Protein AF-A0A1Q5RFC5-F1 (afdb_monomer)

Nearest PDB structures (foldseek):
  3m4e-assembly1_A  TM=2.177E-01  e=5.949E+00  Staphylococcus aureus
  6klw-assembly1_F  TM=1.681E-01  e=2.573E+00  Clostridium perfringens

Mean predicted aligned error: 6.1 Å

Foldseek 3Di:
DDDDDDAADVDKDKDFAAAWDKDKDKAFWQFWDDDPPDDTGDGTDIDIDIDTDHGGWMKTWHHWAYWYDDDPDIGGIGTIFIWTACGPVCVVRPTPGPPD

Structure (mmCIF, N/CA/C/O backbone):
data_AF-A0A1Q5RFC5-F1
#
_entry.id   AF-A0A1Q5RFC5-F1
#
loop_
_atom_site.group_PDB
_atom_site.id
_atom_site.type_symbol
_atom_site.label_atom_id
_atom_site.label_alt_id
_atom_site.label_comp_id
_atom_site.label_asym_id
_atom_site.label_entity_id
_atom_site.label_seq_id
_atom_site.pdbx_PDB_ins_code
_atom_site.Cartn_x
_atom_site.Cartn_y
_atom_site.Cartn_z
_atom_site.occupancy
_atom_site.B_iso_or_equiv
_atom_site.auth_seq_id
_atom_site.auth_comp_id
_atom_site.auth_asym_id
_atom_site.auth_atom_id
_atom_site.pdbx_PDB_model_num
ATOM 1 N N . MET A 1 1 ? 6.245 -4.124 19.643 1.00 60.50 1 MET A N 1
ATOM 2 C CA . MET A 1 1 ? 5.053 -3.984 18.786 1.00 60.50 1 MET A CA 1
ATOM 3 C C . MET A 1 1 ? 5.107 -5.080 17.739 1.00 60.50 1 MET A C 1
ATOM 5 O O . MET A 1 1 ? 6.207 -5.402 17.305 1.00 60.50 1 MET A O 1
ATOM 9 N N . ALA A 1 2 ? 3.981 -5.714 17.420 1.00 77.94 2 ALA A N 1
ATOM 10 C CA . ALA A 1 2 ? 3.924 -6.681 16.326 1.00 77.94 2 ALA A CA 1
ATOM 11 C C . ALA A 1 2 ? 3.751 -5.920 15.003 1.00 77.94 2 ALA A C 1
ATOM 13 O O . ALA A 1 2 ? 2.982 -4.964 14.960 1.00 77.94 2 ALA A O 1
ATOM 14 N 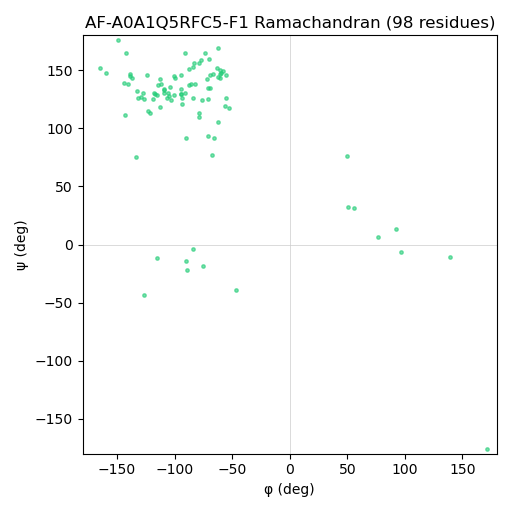N . THR A 1 3 ? 4.465 -6.331 13.957 1.00 89.12 3 THR A N 1
ATOM 15 C CA . THR A 1 3 ? 4.358 -5.747 12.614 1.00 89.12 3 THR A CA 1
ATOM 16 C C . THR A 1 3 ? 3.597 -6.711 11.715 1.00 89.12 3 THR A C 1
ATOM 18 O O . THR A 1 3 ? 3.937 -7.893 11.656 1.00 89.12 3 THR A O 1
ATOM 21 N N . THR A 1 4 ? 2.597 -6.199 11.002 1.00 93.56 4 THR A N 1
ATOM 22 C CA . THR A 1 4 ? 1.897 -6.925 9.938 1.00 93.56 4 THR A CA 1
ATOM 23 C C . THR A 1 4 ? 2.399 -6.398 8.599 1.00 93.56 4 THR A C 1
ATOM 25 O O . THR A 1 4 ? 2.348 -5.195 8.365 1.00 93.56 4 THR A O 1
ATOM 28 N N . GLN A 1 5 ? 2.902 -7.281 7.736 1.00 94.88 5 GLN A N 1
ATOM 29 C CA . GLN A 1 5 ? 3.470 -6.918 6.436 1.00 94.88 5 GLN A CA 1
ATOM 30 C C . GLN A 1 5 ? 2.588 -7.431 5.295 1.00 94.88 5 GLN A C 1
ATOM 32 O O . GLN A 1 5 ? 2.114 -8.567 5.336 1.00 94.88 5 GLN A O 1
ATOM 37 N N . PHE A 1 6 ? 2.412 -6.593 4.272 1.00 94.88 6 PHE A N 1
ATOM 38 C CA . PHE A 1 6 ? 1.701 -6.918 3.039 1.00 94.88 6 PHE A CA 1
ATOM 39 C C . PHE A 1 6 ? 2.642 -6.723 1.851 1.00 94.88 6 PHE A C 1
ATOM 41 O O . PHE A 1 6 ? 3.041 -5.599 1.550 1.00 94.88 6 PHE A O 1
ATOM 48 N N . ASP A 1 7 ? 2.996 -7.820 1.188 1.00 95.56 7 ASP A N 1
ATOM 49 C CA . ASP A 1 7 ? 3.860 -7.797 0.009 1.00 95.56 7 ASP A CA 1
ATOM 50 C C . ASP A 1 7 ? 3.048 -7.667 -1.286 1.00 95.56 7 ASP A C 1
ATOM 52 O O . ASP A 1 7 ? 1.834 -7.894 -1.324 1.00 95.56 7 ASP A O 1
ATOM 56 N N . TYR A 1 8 ? 3.736 -7.330 -2.378 1.00 95.38 8 TYR A N 1
ATOM 57 C CA . TYR A 1 8 ? 3.134 -7.266 -3.706 1.00 95.38 8 TYR A CA 1
ATOM 58 C C . TYR A 1 8 ? 2.480 -8.596 -4.102 1.00 95.38 8 TYR A C 1
ATOM 60 O O . TYR A 1 8 ? 3.147 -9.621 -4.245 1.00 95.38 8 TYR A O 1
ATOM 68 N N . SER A 1 9 ? 1.169 -8.552 -4.343 1.00 95.94 9 SER A N 1
ATOM 69 C CA . SER A 1 9 ? 0.363 -9.695 -4.789 1.00 95.94 9 SER A CA 1
ATOM 70 C C . SER A 1 9 ? -0.226 -9.512 -6.194 1.00 95.94 9 SER A C 1
ATOM 72 O O . SER A 1 9 ? -0.757 -10.461 -6.769 1.00 95.94 9 SER A O 1
ATOM 74 N N . GLY A 1 10 ? -0.158 -8.296 -6.751 1.00 94.69 10 GLY A N 1
ATOM 75 C CA . GLY A 1 10 ? -0.869 -7.918 -7.976 1.00 94.69 10 GLY A CA 1
ATOM 76 C C . GLY A 1 10 ? -2.370 -7.658 -7.787 1.00 94.69 10 GLY A C 1
ATOM 77 O O . GLY A 1 10 ? -3.069 -7.456 -8.778 1.00 94.69 10 GLY A O 1
ATOM 78 N N . ALA A 1 11 ? -2.872 -7.655 -6.548 1.00 95.88 11 ALA A N 1
ATOM 79 C CA . ALA A 1 11 ? -4.271 -7.393 -6.223 1.00 95.88 11 ALA A CA 1
ATOM 80 C C . ALA A 1 11 ? -4.413 -6.569 -4.934 1.00 95.88 11 ALA A C 1
ATOM 82 O O . ALA A 1 11 ? -3.477 -6.455 -4.143 1.00 95.88 11 ALA A O 1
ATOM 83 N N . ILE A 1 12 ? -5.609 -6.018 -4.720 1.00 95.62 12 ILE A N 1
ATOM 84 C CA . ILE A 1 12 ? -5.980 -5.379 -3.453 1.00 95.62 12 ILE A CA 1
ATOM 85 C C . ILE A 1 12 ? -6.151 -6.467 -2.387 1.00 95.62 12 ILE A C 1
ATOM 87 O O . ILE A 1 12 ? -6.772 -7.504 -2.635 1.00 95.62 12 ILE A O 1
ATOM 91 N N . VAL A 1 13 ? -5.596 -6.223 -1.204 1.00 96.00 13 VAL A N 1
ATOM 92 C CA . VAL A 1 13 ? -5.733 -7.069 -0.019 1.00 96.00 13 VAL A CA 1
ATOM 93 C C . VAL A 1 13 ? -6.618 -6.356 0.993 1.00 96.00 13 VAL A C 1
ATOM 95 O O . VAL A 1 13 ? -6.367 -5.204 1.333 1.00 96.00 13 VAL A O 1
ATOM 98 N N . ASN A 1 14 ? -7.620 -7.064 1.508 1.00 94.94 14 ASN A N 1
ATOM 99 C CA . ASN A 1 14 ? -8.501 -6.548 2.550 1.00 94.94 14 ASN A CA 1
ATOM 100 C C . ASN A 1 14 ? -7.992 -6.981 3.925 1.00 94.94 14 ASN A C 1
ATOM 102 O O . ASN A 1 14 ? -7.691 -8.160 4.132 1.00 94.94 14 ASN A O 1
ATOM 106 N N . TYR A 1 15 ? -7.938 -6.048 4.869 1.00 93.19 15 TYR A N 1
ATOM 107 C CA . TYR A 1 15 ? -7.512 -6.302 6.240 1.00 93.19 15 TYR A CA 1
ATOM 108 C C . TYR A 1 15 ? -8.487 -5.693 7.243 1.00 93.19 15 TYR A C 1
ATOM 110 O O . TYR A 1 15 ? -8.747 -4.496 7.205 1.00 93.19 15 TYR A O 1
ATOM 118 N N . THR A 1 16 ? -8.987 -6.509 8.172 1.00 94.56 16 THR A N 1
ATOM 1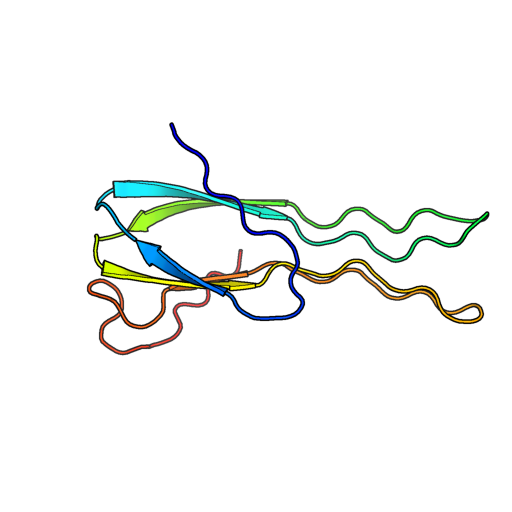19 C CA . THR A 1 16 ? -9.825 -6.036 9.278 1.00 94.56 16 THR A CA 1
ATOM 120 C C . THR A 1 16 ? -8.966 -5.771 10.509 1.00 94.56 16 THR A C 1
ATOM 122 O O . THR A 1 16 ? -8.178 -6.617 10.939 1.00 94.56 16 THR A O 1
ATOM 125 N N . VAL A 1 17 ? -9.127 -4.590 11.093 1.00 93.81 17 VAL A N 1
ATOM 126 C CA . VAL A 1 17 ? -8.412 -4.166 12.294 1.00 93.81 17 VAL A CA 1
ATOM 127 C C . VAL A 1 17 ? -8.922 -4.951 13.500 1.00 93.81 17 VAL A C 1
ATOM 129 O O . VAL A 1 17 ? -10.109 -4.943 13.815 1.00 93.81 17 VAL A O 1
ATOM 132 N N . GLN A 1 18 ? -8.014 -5.610 14.220 1.00 94.50 18 GLN A N 1
ATOM 133 C CA . GLN A 1 18 ? -8.382 -6.510 15.321 1.00 94.50 18 GLN A CA 1
ATOM 134 C C . GLN A 1 18 ? -8.488 -5.811 16.684 1.00 94.50 18 GLN A C 1
ATOM 136 O O . GLN A 1 18 ? -9.134 -6.332 17.592 1.00 94.50 18 GLN A O 1
ATOM 141 N N . ALA A 1 19 ? -7.842 -4.656 16.854 1.00 94.12 19 ALA A N 1
ATOM 142 C CA . ALA A 1 19 ? -7.815 -3.918 18.113 1.00 94.12 19 ALA A CA 1
ATOM 143 C C . ALA A 1 19 ? -7.844 -2.408 17.866 1.00 94.12 19 ALA A C 1
ATOM 145 O O . ALA A 1 19 ? -7.147 -1.912 16.986 1.00 94.12 19 ALA A O 1
ATOM 146 N N . THR A 1 20 ? -8.606 -1.670 18.669 1.00 95.38 20 THR A N 1
ATOM 147 C CA . THR A 1 20 ? -8.612 -0.204 18.609 1.00 95.38 20 THR A CA 1
ATOM 148 C C . THR A 1 20 ? -7.282 0.354 19.112 1.00 95.38 20 THR A C 1
ATOM 150 O O . THR A 1 20 ? -6.796 -0.068 20.164 1.00 95.38 20 THR A O 1
ATOM 153 N N . GLY A 1 21 ? -6.711 1.320 18.398 1.00 94.25 21 GLY A N 1
ATOM 154 C CA . GLY A 1 21 ? -5.462 1.965 18.792 1.00 94.25 21 GLY A CA 1
ATOM 155 C C . GLY A 1 21 ? -4.892 2.890 17.723 1.00 94.25 21 GLY A C 1
ATOM 156 O O . GLY A 1 21 ? -5.496 3.096 16.675 1.00 94.25 21 GLY A O 1
ATOM 157 N N . ILE A 1 22 ? -3.710 3.438 18.007 1.00 93.38 22 ILE A N 1
ATOM 158 C CA . ILE A 1 22 ? -2.914 4.194 17.035 1.00 93.38 22 ILE A CA 1
ATOM 159 C C . ILE A 1 22 ? -1.975 3.213 16.331 1.00 93.38 22 ILE A C 1
ATOM 161 O O . ILE A 1 22 ? -1.298 2.419 16.987 1.00 93.38 22 ILE A O 1
ATOM 165 N N . TYR A 1 23 ? -1.967 3.267 15.006 1.00 92.06 23 TYR A N 1
ATOM 166 C CA . TYR A 1 23 ? -1.183 2.421 14.122 1.00 92.06 23 TYR A CA 1
ATOM 167 C C . TYR A 1 23 ? -0.192 3.273 13.337 1.00 92.06 23 TYR A C 1
ATOM 169 O O . TYR A 1 23 ? -0.587 4.241 12.688 1.00 92.06 23 TYR A O 1
ATOM 177 N N . ASP A 1 24 ? 1.072 2.859 13.353 1.00 93.50 24 ASP A N 1
ATOM 178 C CA . ASP A 1 24 ? 2.081 3.328 12.409 1.00 93.50 24 ASP A CA 1
ATOM 1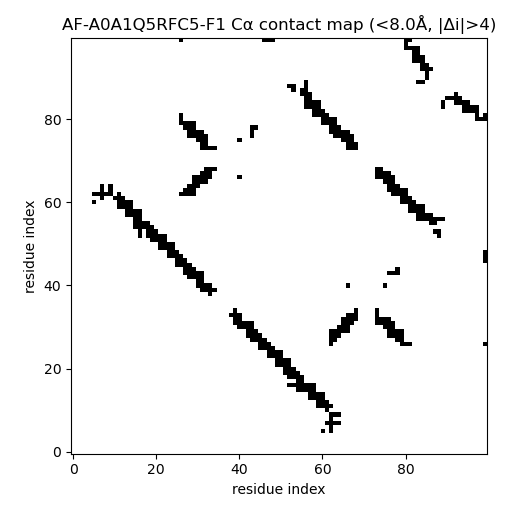79 C C . ASP A 1 24 ? 1.887 2.597 11.079 1.00 93.50 24 ASP A C 1
ATOM 181 O O . ASP A 1 24 ? 2.089 1.380 10.990 1.00 93.50 24 ASP A O 1
ATOM 185 N N . ILE A 1 25 ? 1.499 3.329 10.039 1.00 92.81 25 ILE A N 1
ATOM 186 C CA . ILE A 1 25 ? 1.428 2.810 8.676 1.00 92.81 25 ILE A CA 1
ATOM 187 C C . ILE A 1 25 ? 2.653 3.271 7.911 1.00 92.81 25 ILE A C 1
ATOM 189 O O . ILE A 1 25 ? 2.951 4.460 7.864 1.00 92.81 25 ILE A O 1
ATOM 193 N N . VAL A 1 26 ? 3.333 2.316 7.278 1.00 93.88 26 VAL A N 1
ATOM 194 C CA . VAL A 1 26 ? 4.454 2.573 6.375 1.00 93.88 26 VAL A CA 1
ATOM 195 C C . VAL A 1 26 ? 4.172 1.886 5.046 1.00 93.88 26 VAL A C 1
ATOM 197 O O . VAL A 1 26 ? 3.916 0.682 5.002 1.00 93.88 26 VAL A O 1
ATOM 200 N N . ALA A 1 27 ? 4.213 2.656 3.965 1.00 92.69 27 ALA A N 1
ATOM 201 C CA . ALA A 1 27 ? 4.010 2.194 2.604 1.00 92.69 27 ALA A CA 1
ATOM 202 C C . ALA A 1 27 ? 5.276 2.440 1.778 1.00 92.69 27 ALA A C 1
ATOM 204 O O . ALA A 1 27 ? 5.816 3.546 1.747 1.00 92.69 27 ALA A O 1
ATOM 205 N N . PHE A 1 28 ? 5.722 1.404 1.072 1.00 94.38 28 PHE A N 1
ATOM 206 C CA . PHE A 1 28 ? 6.867 1.473 0.170 1.00 94.38 28 PHE A CA 1
ATOM 207 C C . PHE A 1 28 ? 6.388 1.293 -1.265 1.00 94.38 28 PHE A C 1
ATOM 209 O O . PHE A 1 28 ? 5.838 0.249 -1.612 1.00 94.38 28 PHE A O 1
ATOM 216 N N . GLY A 1 29 ? 6.591 2.299 -2.105 1.00 93.94 29 GLY A N 1
ATOM 217 C CA . GLY A 1 29 ? 6.502 2.167 -3.550 1.00 93.94 29 GLY A CA 1
ATOM 218 C C . GLY A 1 29 ? 7.565 1.201 -4.065 1.00 93.94 29 GLY A C 1
ATOM 219 O O . GLY A 1 29 ? 8.639 1.039 -3.483 1.00 93.94 29 GLY A O 1
ATOM 220 N N . ALA A 1 30 ? 7.269 0.557 -5.183 1.00 95.06 30 ALA A N 1
ATOM 221 C CA . ALA A 1 30 ? 8.171 -0.401 -5.785 1.00 95.06 30 ALA A CA 1
ATOM 222 C C . ALA A 1 30 ? 9.241 0.271 -6.646 1.00 95.06 30 ALA A C 1
ATOM 224 O O . ALA A 1 30 ? 9.079 1.370 -7.178 1.00 95.06 30 ALA A O 1
ATOM 225 N N . GLN A 1 31 ? 10.345 -0.445 -6.810 1.00 94.31 31 GLN A N 1
ATOM 226 C CA . GLN A 1 31 ? 11.452 -0.037 -7.653 1.00 94.31 31 GLN A CA 1
ATOM 227 C C . GLN A 1 31 ? 11.066 -0.024 -9.141 1.00 94.31 31 GLN A C 1
ATOM 229 O O . GLN A 1 31 ? 10.304 -0.874 -9.605 1.00 94.31 31 GLN A O 1
ATOM 234 N N . GLY A 1 32 ? 11.643 0.902 -9.910 1.00 93.62 32 GLY A N 1
ATOM 235 C CA . GLY A 1 32 ? 11.614 0.840 -11.375 1.00 93.62 32 GLY A CA 1
ATOM 236 C C . GLY A 1 32 ? 12.324 -0.393 -11.947 1.00 93.62 32 GLY A C 1
ATOM 237 O O . GLY A 1 32 ? 13.038 -1.106 -11.242 1.00 93.62 32 GLY A O 1
ATOM 238 N N . ALA A 1 33 ? 12.150 -0.634 -13.246 1.00 92.56 33 ALA A N 1
ATOM 239 C CA . ALA A 1 33 ? 12.703 -1.813 -13.901 1.00 92.56 33 ALA A CA 1
ATOM 240 C C . ALA A 1 33 ? 14.234 -1.898 -13.814 1.00 92.56 33 ALA A C 1
ATOM 242 O O . ALA A 1 33 ? 14.947 -0.892 -13.839 1.00 92.56 33 ALA A O 1
ATOM 243 N N . GLN A 1 34 ? 14.745 -3.127 -13.747 1.00 87.88 34 GLN A N 1
ATOM 244 C CA . GLN A 1 34 ? 16.173 -3.417 -13.818 1.00 87.88 34 GLN A CA 1
ATOM 245 C C . GLN A 1 34 ? 16.501 -4.034 -15.177 1.00 87.88 34 GLN A C 1
ATOM 247 O O . GLN A 1 34 ? 15.929 -5.054 -15.571 1.00 87.88 34 GLN A O 1
ATOM 252 N N . ASN A 1 35 ? 17.459 -3.441 -15.883 1.00 81.06 35 ASN A N 1
ATOM 253 C CA . ASN A 1 35 ? 18.020 -4.037 -17.087 1.00 81.06 35 ASN A CA 1
ATOM 254 C C . ASN A 1 35 ? 19.279 -4.826 -16.700 1.00 81.06 35 ASN A C 1
ATOM 256 O O . ASN A 1 35 ? 20.153 -4.303 -16.002 1.00 81.06 35 ASN A O 1
ATOM 260 N N . THR A 1 36 ? 19.371 -6.086 -17.131 1.00 70.12 36 THR A N 1
ATOM 261 C CA . THR A 1 36 ? 20.497 -6.988 -16.853 1.00 70.12 36 THR A CA 1
ATOM 262 C C . THR A 1 36 ? 21.764 -6.503 -17.567 1.00 70.12 36 THR A C 1
ATOM 264 O O . THR A 1 36 ? 22.138 -7.031 -18.610 1.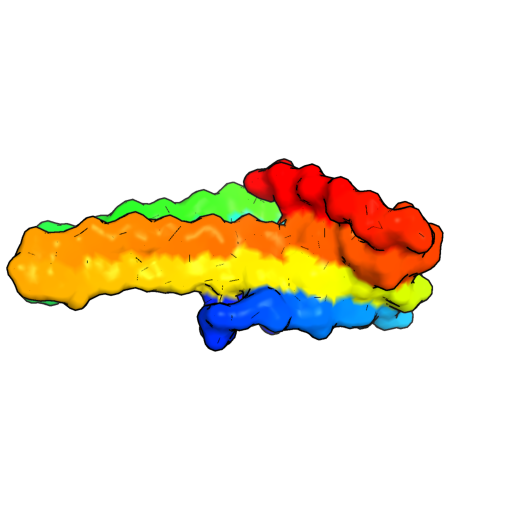00 70.12 36 THR A O 1
ATOM 267 N N . GLY A 1 37 ? 22.420 -5.474 -17.029 1.00 66.56 37 GLY A N 1
ATOM 268 C CA . GLY A 1 37 ? 23.736 -5.022 -17.488 1.00 66.56 37 GLY A CA 1
ATOM 269 C C . GLY A 1 37 ? 23.954 -3.513 -17.578 1.00 66.56 37 GLY A C 1
ATOM 270 O O . GLY A 1 37 ? 25.102 -3.113 -17.749 1.00 66.56 37 GLY A O 1
ATOM 271 N N . PHE A 1 38 ? 22.916 -2.674 -17.453 1.00 68.75 38 PHE A N 1
ATOM 272 C CA . PHE A 1 38 ? 23.051 -1.241 -17.773 1.00 68.75 38 PHE A CA 1
ATOM 273 C C . PHE A 1 38 ? 22.607 -0.284 -16.666 1.00 68.75 38 PHE A C 1
ATOM 275 O O . PHE A 1 38 ? 23.316 0.683 -16.396 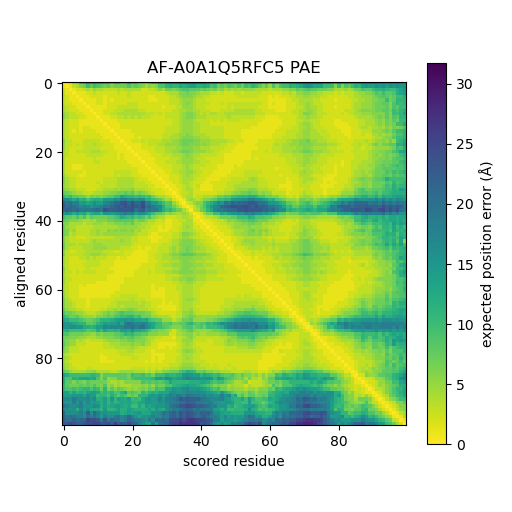1.00 68.75 38 PHE A O 1
ATOM 282 N N . ALA A 1 39 ? 21.475 -0.533 -16.005 1.00 76.56 39 ALA A N 1
ATOM 283 C CA . ALA A 1 39 ? 20.993 0.344 -14.944 1.00 76.56 39 ALA A CA 1
ATOM 284 C C . ALA A 1 39 ? 20.000 -0.362 -14.018 1.00 76.56 39 ALA A C 1
ATOM 286 O O . ALA A 1 39 ? 19.218 -1.223 -14.430 1.00 76.56 39 ALA A O 1
ATOM 287 N N . ILE A 1 40 ? 20.046 0.049 -12.756 1.00 86.62 40 ILE A N 1
ATOM 288 C CA . ILE A 1 40 ? 19.085 -0.306 -11.722 1.00 86.62 40 ILE A CA 1
ATOM 289 C C . ILE A 1 40 ? 18.031 0.807 -11.696 1.00 86.62 40 ILE A C 1
ATOM 291 O O . ILE A 1 40 ? 18.395 1.978 -11.575 1.00 86.62 40 ILE A O 1
ATOM 295 N N . GLY A 1 41 ? 16.747 0.458 -11.826 1.00 88.56 41 GLY A N 1
ATOM 296 C CA . GLY A 1 41 ? 15.652 1.420 -11.724 1.00 88.56 41 GLY A CA 1
ATOM 297 C C . GLY A 1 41 ? 15.657 2.143 -10.378 1.00 88.56 41 GLY A C 1
ATOM 298 O O . GLY A 1 41 ? 16.100 1.589 -9.367 1.00 88.56 41 GLY A O 1
ATOM 299 N N . GLY A 1 42 ? 15.179 3.391 -10.371 1.00 90.88 42 GLY A N 1
ATOM 300 C CA . GLY A 1 42 ? 15.128 4.201 -9.154 1.00 90.88 42 GLY A CA 1
ATOM 301 C C . GLY A 1 42 ? 14.350 3.498 -8.032 1.00 90.88 42 GLY A C 1
ATOM 302 O O . GLY A 1 42 ? 13.395 2.769 -8.331 1.00 90.88 42 GLY A O 1
ATOM 303 N N . PRO A 1 43 ? 14.756 3.681 -6.761 1.00 92.06 43 PRO A N 1
ATOM 304 C CA . PRO A 1 43 ? 13.994 3.167 -5.629 1.00 92.06 43 PRO A CA 1
ATOM 305 C C . PRO A 1 43 ? 12.595 3.793 -5.613 1.00 92.06 43 PRO A C 1
ATOM 307 O O . PRO A 1 43 ? 12.410 4.926 -6.065 1.00 92.06 43 PRO A O 1
ATOM 310 N N . GLY A 1 44 ? 11.614 3.052 -5.101 1.00 91.38 44 GLY A N 1
ATOM 311 C CA . GLY A 1 44 ? 10.282 3.602 -4.878 1.00 91.38 44 GLY A CA 1
ATOM 312 C C . GLY A 1 44 ? 10.246 4.544 -3.674 1.00 91.38 44 GLY A C 1
ATOM 313 O O . GLY A 1 44 ? 11.177 4.585 -2.868 1.00 91.38 44 GLY A O 1
ATOM 314 N N . ALA A 1 45 ? 9.174 5.327 -3.575 1.00 90.75 45 ALA A N 1
ATOM 315 C CA . ALA A 1 45 ? 8.969 6.251 -2.464 1.00 90.75 45 ALA A CA 1
ATOM 316 C C . ALA A 1 45 ? 8.629 5.497 -1.170 1.00 90.75 45 ALA A C 1
ATOM 318 O O . ALA A 1 45 ? 7.882 4.526 -1.204 1.00 90.75 45 ALA A O 1
ATOM 319 N N . GLU A 1 46 ? 9.134 5.965 -0.035 1.00 92.56 46 GLU A N 1
ATOM 320 C CA . GLU A 1 46 ? 8.684 5.538 1.291 1.00 92.56 46 GLU A CA 1
ATOM 321 C C . GLU A 1 46 ? 7.810 6.632 1.881 1.00 92.56 46 GLU A C 1
ATOM 323 O O . GLU A 1 46 ? 8.159 7.813 1.807 1.00 92.56 46 GLU A O 1
ATOM 328 N N . MET A 1 47 ? 6.685 6.241 2.469 1.00 89.12 47 MET A N 1
ATOM 329 C CA . MET A 1 47 ? 5.783 7.169 3.130 1.00 89.12 47 MET A CA 1
ATOM 330 C C . MET A 1 47 ? 5.252 6.532 4.408 1.00 89.12 47 MET A C 1
ATOM 332 O O . MET A 1 47 ? 4.943 5.340 4.437 1.00 89.12 47 MET A O 1
ATOM 336 N N . GLY A 1 48 ? 5.183 7.326 5.473 1.00 90.38 48 GLY A N 1
ATOM 337 C CA . GLY A 1 48 ? 4.802 6.864 6.799 1.00 90.38 48 GLY A CA 1
ATOM 338 C C . GLY A 1 48 ? 3.885 7.854 7.502 1.00 90.38 48 GLY A C 1
ATOM 339 O O . GLY A 1 48 ? 4.022 9.065 7.321 1.00 90.38 48 GLY A O 1
ATOM 340 N N . GLY A 1 49 ? 2.964 7.340 8.311 1.00 89.19 49 GLY A N 1
ATOM 341 C CA . GLY A 1 49 ? 2.047 8.152 9.100 1.00 89.19 49 GLY A CA 1
ATOM 342 C C . GLY A 1 49 ? 1.355 7.363 10.205 1.00 89.19 49 GLY A C 1
ATOM 343 O O . GLY A 1 49 ? 1.141 6.158 10.091 1.00 89.19 49 GLY A O 1
ATOM 344 N N . GLU A 1 50 ? 0.992 8.068 11.271 1.00 92.00 50 GLU A N 1
ATOM 345 C CA . GLU A 1 50 ? 0.178 7.531 12.358 1.00 92.00 50 GLU A CA 1
ATOM 346 C C . GLU A 1 50 ? -1.308 7.706 12.040 1.00 92.00 50 GLU A C 1
ATOM 348 O O . GLU A 1 50 ? -1.745 8.776 11.608 1.00 92.00 50 GLU A O 1
ATOM 353 N N . MET A 1 51 ? -2.107 6.678 12.312 1.00 87.75 51 MET A N 1
ATOM 354 C CA . MET A 1 51 ? -3.562 6.758 12.224 1.00 87.75 51 MET A CA 1
ATOM 355 C C . MET A 1 51 ? -4.241 6.081 13.410 1.00 87.75 51 MET A C 1
ATOM 357 O O . MET A 1 51 ? -3.793 5.044 13.891 1.00 87.75 51 MET A O 1
ATOM 361 N N . SER A 1 52 ? -5.345 6.655 13.883 1.00 91.25 52 SER A N 1
ATOM 362 C CA . SER A 1 52 ? -6.211 5.989 14.857 1.00 91.25 52 SER A CA 1
ATOM 363 C C . SER A 1 52 ? -7.175 5.076 14.110 1.00 91.25 52 SER A C 1
ATOM 365 O O . SER A 1 52 ? -7.872 5.549 13.218 1.00 91.25 52 SER A O 1
ATOM 367 N N . LEU A 1 53 ? -7.212 3.800 14.484 1.00 92.19 53 LEU A N 1
ATOM 368 C CA . LEU A 1 53 ? -8.119 2.800 13.926 1.00 92.19 53 LEU A CA 1
ATOM 369 C C . LEU A 1 53 ? -8.937 2.153 15.034 1.00 92.19 53 LEU A C 1
ATOM 371 O O . LEU A 1 53 ? -8.434 1.902 16.136 1.00 92.19 53 LEU A O 1
ATOM 375 N N . THR A 1 54 ? -10.176 1.819 14.714 1.00 94.44 54 THR A N 1
ATOM 376 C CA . THR A 1 54 ? -11.098 1.094 15.577 1.00 94.44 54 THR A CA 1
ATOM 377 C C . THR A 1 54 ? -11.140 -0.384 15.202 1.00 94.44 54 THR A C 1
ATOM 379 O O . THR A 1 54 ? -11.070 -0.769 14.037 1.00 94.44 54 THR A O 1
ATOM 382 N N . ALA A 1 55 ? -11.259 -1.262 16.202 1.00 94.38 55 ALA A N 1
ATOM 383 C CA . ALA A 1 55 ? -11.485 -2.681 15.949 1.00 94.38 55 ALA A CA 1
ATOM 384 C C . ALA A 1 55 ? -12.737 -2.880 15.072 1.00 94.38 55 ALA A C 1
ATOM 386 O O . ALA A 1 55 ? -13.824 -2.418 15.419 1.00 94.38 55 ALA A O 1
ATOM 387 N N . GLY A 1 56 ? -12.583 -3.596 13.960 1.00 93.75 56 GLY A N 1
ATOM 388 C CA . GLY A 1 56 ? -13.620 -3.791 12.948 1.00 93.75 56 GLY A CA 1
ATOM 389 C C . GLY A 1 56 ? -13.547 -2.837 11.754 1.00 93.75 56 GLY A C 1
ATOM 390 O O . GLY A 1 56 ? -14.298 -3.049 10.803 1.00 93.75 56 GLY A O 1
ATOM 391 N N . ASP A 1 57 ? -12.658 -1.840 11.760 1.00 92.81 57 ASP A N 1
ATOM 392 C CA . ASP A 1 57 ? -12.338 -1.083 10.546 1.00 92.81 57 ASP A CA 1
ATOM 393 C C . ASP A 1 57 ? -11.768 -2.009 9.472 1.00 92.81 57 ASP A C 1
ATOM 395 O O . ASP A 1 57 ? -11.005 -2.931 9.782 1.00 92.81 57 ASP A O 1
ATOM 399 N N . ASN A 1 58 ? -12.106 -1.750 8.208 1.00 92.19 58 ASN A N 1
ATOM 400 C CA . ASN A 1 58 ? -11.525 -2.463 7.079 1.00 92.19 58 ASN A CA 1
ATOM 401 C C . ASN A 1 58 ? -10.584 -1.551 6.292 1.00 92.19 58 ASN A C 1
ATOM 403 O O . ASN A 1 58 ? -10.903 -0.411 5.962 1.00 92.19 58 ASN A O 1
ATOM 407 N N . LEU A 1 59 ? -9.411 -2.087 5.979 1.00 92.62 59 LEU A N 1
ATOM 408 C CA . LEU A 1 59 ? -8.415 -1.460 5.131 1.00 92.62 59 LEU A CA 1
ATOM 409 C C . LEU A 1 59 ? -8.345 -2.194 3.796 1.00 92.62 59 LEU A C 1
ATOM 411 O O . LEU A 1 59 ? -8.225 -3.420 3.765 1.00 92.62 59 LEU A O 1
ATOM 415 N N . GLU A 1 60 ? -8.352 -1.433 2.710 1.00 93.38 60 GLU A N 1
ATOM 416 C CA . GLU A 1 60 ? -7.899 -1.874 1.396 1.00 93.38 60 GLU A CA 1
ATOM 417 C C . GLU A 1 60 ? -6.430 -1.495 1.230 1.00 93.38 60 GLU A C 1
ATOM 419 O O . GLU A 1 60 ? -6.050 -0.327 1.321 1.00 93.38 60 GLU A O 1
ATOM 424 N N . ILE A 1 61 ? -5.592 -2.501 1.004 1.00 93.94 61 ILE A N 1
ATOM 425 C CA . ILE A 1 61 ? -4.142 -2.361 0.916 1.00 93.94 61 ILE A CA 1
ATOM 426 C C . ILE A 1 61 ? -3.704 -2.805 -0.471 1.00 93.94 61 ILE A C 1
ATOM 428 O O . ILE A 1 61 ? -3.982 -3.925 -0.901 1.00 93.94 61 ILE A O 1
ATOM 432 N N . LEU A 1 62 ? -2.985 -1.934 -1.170 1.00 95.12 62 LEU A N 1
ATOM 433 C CA . LEU A 1 62 ? -2.386 -2.232 -2.461 1.00 95.12 62 LEU A CA 1
ATOM 434 C C . LEU A 1 62 ? -0.887 -1.976 -2.378 1.00 95.12 62 LEU A C 1
ATOM 436 O O . LEU A 1 62 ? -0.460 -0.836 -2.223 1.00 95.12 62 LEU A O 1
ATOM 440 N N . ALA A 1 63 ? -0.089 -3.029 -2.512 1.00 95.44 63 ALA A N 1
ATOM 441 C CA . ALA A 1 63 ? 1.353 -2.900 -2.665 1.00 95.44 63 ALA A CA 1
ATOM 442 C C . ALA A 1 63 ? 1.709 -2.692 -4.145 1.00 95.44 63 ALA A C 1
ATOM 444 O O . ALA A 1 63 ? 1.150 -3.349 -5.027 1.00 95.44 63 ALA A O 1
ATOM 445 N N . GLY A 1 64 ? 2.643 -1.784 -4.420 1.00 94.81 64 GLY A N 1
ATOM 446 C CA . GLY A 1 64 ? 3.162 -1.524 -5.758 1.00 94.81 64 GLY A CA 1
ATOM 447 C C . GLY A 1 64 ? 4.008 -2.680 -6.293 1.00 94.81 64 GLY A C 1
ATOM 448 O O . GLY A 1 64 ? 4.723 -3.347 -5.548 1.00 94.81 64 GLY A O 1
ATOM 449 N N . GLY A 1 65 ? 3.942 -2.914 -7.604 1.00 94.50 65 GLY A N 1
ATOM 450 C CA . GLY A 1 65 ? 4.768 -3.906 -8.298 1.00 94.50 65 GLY A CA 1
ATOM 451 C C . GLY A 1 65 ? 6.037 -3.296 -8.886 1.00 94.50 65 GLY A C 1
ATOM 452 O O . GLY A 1 65 ? 6.022 -2.147 -9.337 1.00 94.50 65 GLY A O 1
ATOM 453 N N . ALA A 1 66 ? 7.128 -4.065 -8.901 1.00 94.50 66 ALA A N 1
ATOM 454 C CA . ALA A 1 66 ? 8.371 -3.644 -9.543 1.00 94.50 66 ALA A CA 1
ATOM 455 C C . ALA A 1 66 ? 8.168 -3.391 -11.046 1.00 94.50 66 ALA A C 1
ATOM 457 O O . ALA A 1 66 ? 7.368 -4.060 -11.706 1.00 94.50 66 ALA A O 1
ATOM 458 N N . GLY A 1 67 ? 8.904 -2.418 -11.582 1.00 92.94 67 GLY A N 1
ATOM 459 C CA . GLY A 1 67 ? 8.887 -2.119 -13.008 1.00 92.94 67 GLY A CA 1
ATOM 460 C C . GLY A 1 67 ? 9.396 -3.299 -13.838 1.00 92.94 67 GLY A C 1
ATOM 461 O O . GLY A 1 67 ? 10.324 -4.005 -13.446 1.00 92.94 67 GLY A O 1
ATOM 462 N N . GLN A 1 68 ? 8.804 -3.493 -15.014 1.00 90.31 68 GLN A N 1
ATOM 463 C CA . GLN A 1 68 ? 9.133 -4.608 -15.902 1.00 90.31 68 GLN A CA 1
ATOM 464 C C . GLN A 1 68 ? 10.062 -4.172 -17.038 1.00 90.31 68 GLN A C 1
ATOM 466 O O . GLN A 1 68 ? 9.935 -3.068 -17.571 1.00 90.31 68 GLN A O 1
ATOM 471 N N . THR A 1 69 ? 10.959 -5.071 -17.441 1.00 87.44 69 THR A N 1
ATOM 472 C CA . THR A 1 69 ? 11.856 -4.893 -18.593 1.00 87.44 69 THR A CA 1
ATOM 473 C C . THR A 1 69 ? 11.362 -5.747 -19.757 1.00 87.44 69 THR A C 1
ATOM 475 O O . THR A 1 69 ? 11.179 -6.954 -19.602 1.00 87.44 69 THR A O 1
ATOM 478 N N . ALA A 1 70 ? 11.183 -5.151 -20.937 1.00 82.69 70 ALA A N 1
ATOM 479 C CA . ALA A 1 70 ? 10.801 -5.879 -22.146 1.00 82.69 70 ALA A CA 1
ATOM 480 C C . ALA A 1 70 ? 11.491 -5.304 -23.390 1.00 82.69 70 ALA A C 1
ATOM 482 O O . ALA A 1 70 ? 11.187 -4.197 -23.818 1.00 82.69 70 ALA A O 1
ATOM 483 N N . GLY A 1 71 ? 12.412 -6.067 -23.992 1.00 72.06 71 GLY A N 1
ATOM 484 C CA . GLY A 1 71 ? 12.929 -5.799 -25.344 1.00 72.06 71 GLY A CA 1
ATOM 485 C C . GLY A 1 71 ? 13.545 -4.411 -25.580 1.00 72.06 71 GLY A C 1
ATOM 486 O O . GLY A 1 71 ? 13.449 -3.906 -26.693 1.00 72.06 71 GLY A O 1
ATOM 487 N N . GLY A 1 72 ? 14.151 -3.793 -24.559 1.00 73.44 72 GLY A N 1
ATOM 488 C CA . GLY A 1 72 ? 14.702 -2.429 -24.635 1.00 73.44 72 GLY A CA 1
ATOM 489 C C . GLY A 1 72 ? 13.735 -1.322 -24.203 1.00 73.44 72 GLY A C 1
ATOM 490 O O . GLY A 1 72 ? 13.983 -0.157 -24.488 1.00 73.44 72 GLY A O 1
ATOM 491 N N . SER A 1 73 ? 12.620 -1.680 -23.564 1.00 80.19 73 SER A N 1
ATOM 492 C CA . SER A 1 73 ? 11.740 -0.761 -22.840 1.00 80.19 73 SER A CA 1
ATOM 493 C C . SER A 1 73 ? 11.749 -1.084 -21.349 1.00 80.19 73 SER A C 1
ATOM 495 O O . SER A 1 73 ? 11.661 -2.252 -20.955 1.00 80.19 73 SER A O 1
ATOM 497 N N . GLU A 1 74 ? 11.814 -0.041 -20.531 1.00 87.12 74 GLU A N 1
ATOM 498 C CA . GLU A 1 74 ? 11.797 -0.110 -19.074 1.00 87.12 74 GLU A CA 1
ATOM 499 C C . GLU A 1 74 ? 10.538 0.561 -18.510 1.00 87.12 74 GLU A C 1
ATOM 501 O O . GLU A 1 74 ? 10.216 1.703 -18.840 1.00 87.12 74 GLU A O 1
ATOM 506 N N . GLY A 1 75 ? 9.817 -0.150 -17.641 1.00 89.75 75 GLY A N 1
ATOM 507 C CA . GLY A 1 75 ? 8.685 0.393 -16.892 1.00 89.75 75 GLY A CA 1
ATOM 508 C C . GLY A 1 75 ? 9.097 1.053 -15.571 1.00 89.75 75 GLY A C 1
ATOM 509 O O . GLY A 1 75 ? 10.064 0.646 -14.922 1.00 89.75 75 GLY A O 1
ATOM 510 N N . GLY A 1 76 ? 8.322 2.049 -15.134 1.00 91.56 76 GLY A N 1
ATOM 511 C CA . GLY A 1 76 ? 8.387 2.560 -13.761 1.00 91.56 76 GLY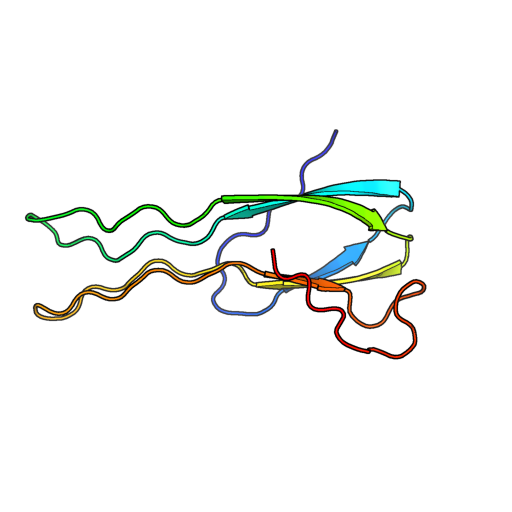 A CA 1
ATOM 512 C C . GLY A 1 76 ? 7.827 1.554 -12.746 1.00 91.56 76 GLY A C 1
ATOM 513 O O . GLY A 1 76 ? 7.070 0.657 -13.115 1.00 91.56 76 GLY A O 1
ATOM 514 N N . GLY A 1 77 ? 8.207 1.702 -11.476 1.00 93.56 77 GLY A N 1
ATOM 515 C CA . GLY A 1 77 ? 7.621 0.944 -10.367 1.00 93.56 77 GLY A CA 1
ATOM 516 C C . GLY A 1 77 ? 6.269 1.522 -9.936 1.00 93.56 77 GLY A C 1
ATOM 517 O O . GLY A 1 77 ? 5.982 2.695 -10.181 1.00 93.56 77 GLY A O 1
ATOM 518 N N . GLY A 1 78 ? 5.423 0.694 -9.323 1.00 93.81 78 GLY A N 1
ATOM 519 C CA . GLY A 1 78 ? 4.101 1.094 -8.831 1.00 93.81 78 GLY A CA 1
ATOM 520 C C . GLY A 1 78 ? 4.126 1.738 -7.440 1.00 93.81 78 GLY A C 1
ATOM 521 O O . GLY A 1 78 ? 4.990 1.434 -6.620 1.00 93.81 78 GLY A O 1
ATOM 522 N N . GLY A 1 79 ? 3.146 2.600 -7.159 1.00 92.75 79 GLY A N 1
ATOM 523 C CA . GLY A 1 79 ? 2.899 3.134 -5.815 1.00 92.75 79 GLY A CA 1
ATOM 524 C C . GLY A 1 79 ? 2.193 2.126 -4.905 1.00 92.75 79 GLY A C 1
ATOM 525 O O . GLY A 1 79 ? 1.545 1.200 -5.394 1.00 92.75 79 GLY A O 1
ATOM 526 N N . SER A 1 80 ? 2.311 2.339 -3.595 1.00 94.06 80 SER A N 1
ATOM 527 C CA . SER A 1 80 ? 1.596 1.574 -2.570 1.00 94.06 80 SER A CA 1
ATOM 528 C C . SER A 1 80 ? 0.586 2.466 -1.859 1.00 94.06 80 SER A C 1
ATOM 530 O O . SER A 1 80 ? 0.865 3.639 -1.620 1.00 94.06 80 SER A O 1
ATOM 532 N N . PHE A 1 81 ? -0.576 1.909 -1.527 1.00 91.62 81 PHE A N 1
ATOM 533 C CA . PHE A 1 81 ? -1.718 2.644 -0.993 1.00 91.62 81 PHE A CA 1
ATOM 534 C C . PHE A 1 81 ? -2.385 1.862 0.133 1.00 91.62 81 PHE A C 1
ATOM 536 O O . PHE A 1 81 ? -2.478 0.634 0.080 1.00 91.62 81 PHE A O 1
ATOM 543 N N . VAL A 1 82 ? -2.888 2.596 1.121 1.00 91.81 82 VAL A N 1
ATOM 544 C CA . VAL A 1 82 ? -3.752 2.072 2.177 1.00 91.81 82 VAL A CA 1
ATOM 545 C C . VAL A 1 82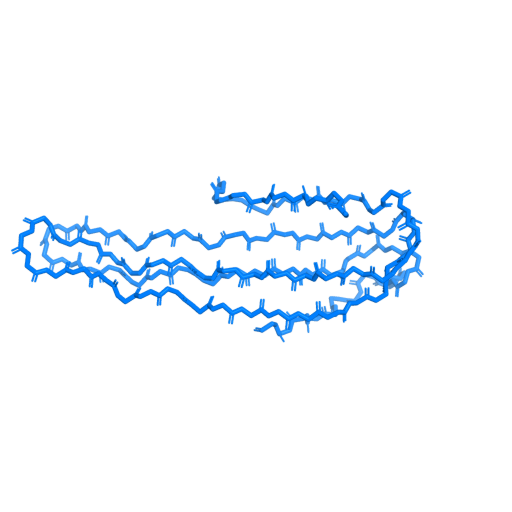 ? -4.971 2.974 2.258 1.00 91.81 82 VAL A C 1
ATOM 547 O O . VAL A 1 82 ? -4.833 4.189 2.362 1.00 91.81 82 VAL A O 1
ATOM 550 N N . VAL A 1 83 ? -6.160 2.389 2.186 1.00 89.38 83 VAL A N 1
ATOM 551 C CA . VAL A 1 83 ? -7.426 3.121 2.203 1.00 89.38 83 VAL A CA 1
ATOM 552 C C . VAL A 1 83 ? -8.312 2.533 3.286 1.00 89.38 83 VAL A C 1
ATOM 554 O O . VAL A 1 83 ? -8.499 1.321 3.342 1.00 89.38 83 VAL A O 1
ATOM 557 N N . LEU A 1 84 ? -8.864 3.391 4.142 1.00 88.62 84 LEU A N 1
ATOM 558 C CA . LEU A 1 84 ? -9.943 3.006 5.043 1.00 88.62 84 LEU A CA 1
ATOM 559 C C . LEU A 1 84 ? -11.235 2.918 4.229 1.00 88.62 84 LEU A C 1
ATOM 561 O O . LEU A 1 84 ? -11.607 3.886 3.564 1.00 88.62 84 LEU A O 1
ATOM 565 N N . VAL A 1 85 ? -11.891 1.762 4.271 1.00 85.81 85 VAL A N 1
ATOM 566 C CA . VAL A 1 85 ? -13.168 1.532 3.595 1.00 85.81 85 VAL A CA 1
ATOM 567 C C . VAL A 1 85 ? -14.127 0.871 4.563 1.00 85.81 85 VAL A C 1
ATOM 569 O O . VAL A 1 85 ? -13.760 -0.103 5.207 1.00 85.81 85 VAL A O 1
ATOM 572 N N . GLY A 1 86 ? -15.358 1.368 4.665 1.00 76.50 86 GLY A N 1
ATOM 573 C CA . GLY A 1 86 ? -16.460 0.605 5.256 1.00 76.50 86 GLY A CA 1
ATOM 574 C C . GLY A 1 86 ? -16.119 -0.005 6.621 1.00 76.50 86 GLY A C 1
ATOM 575 O O . GLY A 1 86 ? -15.881 -1.212 6.736 1.00 76.50 86 GLY A O 1
ATOM 576 N N . GLY A 1 87 ? -16.112 0.835 7.652 1.00 78.88 87 GLY A N 1
ATOM 577 C CA . GLY A 1 87 ? -15.811 0.478 9.040 1.00 78.88 87 GLY A CA 1
ATOM 578 C C . GLY A 1 87 ? -16.569 1.366 10.030 1.00 78.88 87 GLY A C 1
ATOM 579 O O . GLY A 1 87 ? -17.267 2.287 9.600 1.00 78.88 87 GLY A O 1
ATOM 580 N N . PRO A 1 88 ? -16.465 1.113 11.349 1.00 80.88 88 PRO A N 1
ATOM 581 C CA . PRO A 1 88 ? -16.959 2.035 12.371 1.00 80.88 88 PRO A CA 1
ATOM 582 C C . PRO A 1 88 ? -16.546 3.491 12.123 1.00 80.88 88 PRO A C 1
ATOM 584 O O . PRO A 1 88 ? -17.376 4.384 12.307 1.00 80.88 88 PRO A O 1
ATOM 587 N N . ASP A 1 89 ? -15.312 3.706 11.653 1.00 82.44 89 ASP A N 1
ATOM 588 C CA . ASP A 1 89 ? -14.755 5.042 11.427 1.00 82.44 89 ASP A CA 1
ATOM 589 C C . ASP A 1 89 ? -15.022 5.596 10.002 1.00 82.44 89 ASP A C 1
ATOM 591 O O . ASP A 1 89 ? -14.945 6.807 9.794 1.00 82.44 89 ASP A O 1
ATOM 595 N N . ASP A 1 90 ? -15.441 4.759 9.038 1.00 78.25 90 ASP A N 1
ATOM 596 C CA . ASP A 1 90 ? -15.981 5.165 7.719 1.00 78.25 90 ASP A CA 1
ATOM 597 C C . ASP A 1 90 ? -17.273 4.386 7.374 1.00 78.25 90 ASP A C 1
ATOM 599 O O . ASP A 1 90 ? -17.269 3.461 6.553 1.00 78.25 90 ASP A O 1
ATOM 603 N N . PRO A 1 91 ? -18.417 4.728 7.994 1.00 72.00 91 PRO A N 1
ATOM 604 C CA . PRO A 1 91 ? -19.674 4.012 7.778 1.00 72.00 91 PRO A CA 1
ATOM 605 C C . PRO A 1 91 ? -20.335 4.342 6.432 1.00 72.00 91 PRO A C 1
ATOM 607 O O . PRO A 1 91 ? -21.201 3.596 5.972 1.00 72.00 91 PRO A O 1
ATOM 610 N N . SER A 1 92 ? -19.964 5.458 5.796 1.00 73.19 92 SER A N 1
ATOM 611 C CA . SER A 1 92 ? -20.486 5.863 4.486 1.00 73.19 92 SER A CA 1
ATOM 612 C C . SER A 1 92 ? -19.759 5.209 3.314 1.00 73.19 92 SER A C 1
ATOM 614 O O . SER A 1 92 ? -20.178 5.415 2.172 1.00 73.19 92 SER A O 1
ATOM 616 N N . ASN A 1 93 ? -18.702 4.430 3.580 1.00 64.06 93 ASN A N 1
ATOM 617 C CA . ASN A 1 93 ? -17.808 3.881 2.562 1.00 64.06 93 ASN A CA 1
ATOM 618 C C . ASN A 1 93 ? -17.322 4.975 1.600 1.00 64.06 93 ASN A C 1
ATOM 620 O O . ASN A 1 93 ? -17.191 4.761 0.391 1.00 64.06 93 ASN A O 1
ATOM 624 N N . THR A 1 94 ? -17.171 6.187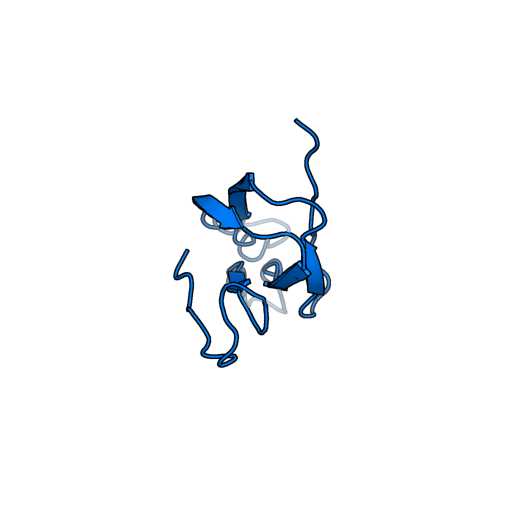 2.137 1.00 65.94 94 THR A N 1
ATOM 625 C CA . THR A 1 94 ? -16.640 7.327 1.408 1.00 65.94 94 THR A CA 1
ATOM 626 C C . THR A 1 94 ? -15.147 7.123 1.411 1.00 65.94 94 THR A C 1
ATOM 628 O O . THR A 1 94 ? -14.569 7.257 2.487 1.00 65.94 94 THR A O 1
ATOM 631 N N . PRO A 1 95 ? -14.519 6.808 0.259 1.00 57.97 95 PRO A N 1
ATOM 632 C CA . PRO A 1 95 ? -13.085 6.607 0.234 1.00 57.97 95 PRO A CA 1
ATOM 633 C C . PRO A 1 95 ? -12.457 7.835 0.871 1.00 57.97 95 PRO A C 1
ATOM 635 O O . PRO A 1 95 ? -12.664 8.951 0.388 1.00 57.97 95 PRO A O 1
ATOM 638 N N . VAL A 1 96 ? -11.769 7.638 1.990 1.00 62.03 96 VAL A N 1
ATOM 639 C CA . VAL A 1 96 ? -10.905 8.659 2.555 1.00 62.03 96 VAL A CA 1
ATOM 640 C C . VAL A 1 96 ? -9.570 8.369 1.895 1.00 62.03 96 VAL A C 1
ATOM 642 O O . VAL A 1 96 ? -8.867 7.466 2.354 1.00 62.03 96 VAL A O 1
ATOM 645 N N . PRO A 1 97 ? -9.254 9.003 0.743 1.00 52.09 97 PRO A N 1
ATOM 646 C CA . PRO A 1 97 ? -7.979 8.772 0.106 1.00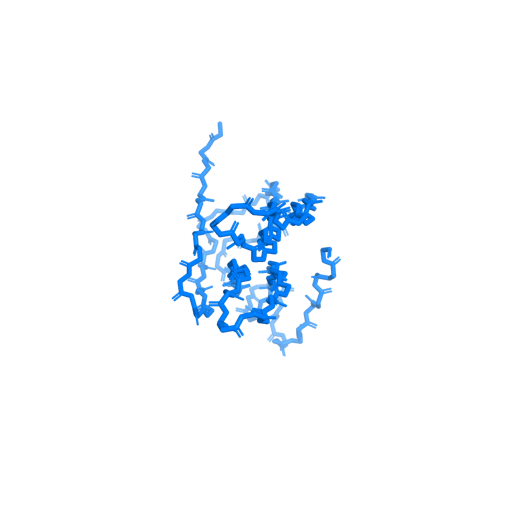 52.09 97 PRO A CA 1
ATOM 647 C C . PRO A 1 97 ? -6.923 9.240 1.091 1.00 52.09 97 PRO A C 1
ATOM 649 O O . PRO A 1 97 ? -6.715 10.439 1.285 1.00 52.09 97 PRO A O 1
ATOM 652 N N . LEU A 1 98 ? -6.253 8.281 1.716 1.00 51.25 98 LEU A N 1
ATOM 653 C CA . LEU A 1 98 ? -4.952 8.550 2.262 1.00 51.25 98 LEU A CA 1
ATOM 654 C C . LEU A 1 98 ? -4.062 8.682 1.031 1.00 51.25 98 LEU A C 1
ATOM 656 O O . LEU A 1 98 ? -3.617 7.698 0.440 1.00 51.25 98 LEU A O 1
ATOM 660 N N . VAL A 1 99 ? -3.907 9.924 0.569 1.00 39.62 99 VAL A N 1
ATOM 661 C CA . VAL A 1 99 ? -2.725 10.269 -0.208 1.00 39.62 99 VAL A CA 1
ATOM 662 C C . VAL A 1 99 ? -1.599 10.130 0.793 1.00 39.62 99 VAL A C 1
ATOM 664 O O . VAL A 1 99 ? -1.365 11.019 1.611 1.00 39.62 99 VAL A O 1
ATOM 667 N N . VAL A 1 100 ? -1.037 8.929 0.805 1.00 44.66 100 VAL A N 1
ATOM 668 C CA . VAL A 1 100 ? 0.259 8.686 1.400 1.00 44.66 100 VAL A CA 1
ATOM 669 C C . VAL A 1 100 ? 1.251 9.393 0.487 1.00 44.66 100 VAL A C 1
ATOM 671 O O . VAL A 1 100 ? 1.098 9.240 -0.753 1.00 44.66 100 VAL A O 1
#

pLDDT: mean 86.43, std 12.2, range [39.62, 96.0]

Secondary structure (DSSP, 8-state):
---------SS-EEEE--S-EEEEEEEEPPPPP-BTTTBPPPPPPEEEEEEEE-TT-EEEEEPPPPPPEETTEEPPPPP-EEEEESSSS-TT---B----

Solvent-accessible surface area (backbone atoms only — not comparable to full-atom values): 5818 Å² total; per-residue (Å²): 134,88,84,88,86,78,72,63,73,88,53,78,43,79,45,70,36,86,60,65,45,79,42,83,45,74,39,56,23,19,31,21,16,57,51,101,86,81,47,74,35,59,78,37,58,76,40,74,49,78,43,80,46,50,54,58,24,26,34,43,35,32,44,19,47,64,19,52,65,57,99,91,45,73,35,69,34,29,67,36,48,58,31,56,39,53,16,86,91,32,76,79,52,59,75,50,78,52,81,110

Sequence (100 aa):
MATTQFDYSGAIVNYTVQATGIYDIVAFGAQGAQNTGFAIGGPGAEMGGEMSLTAGDNLEILAGGAGQTAGGSEGGGGGSFVVLVGGPDDPSNTPVPLVV

Radius of gyration: 16.08 Å; Cα contacts (8 Å, |Δi|>4): 244; chains: 1; bounding box: 44×20×44 Å